Protein 2GPI (pdb70)

Sequence (89 aa):
GNQSIIFTEQQLLTWDVQLSAIHFTAQQQGVIDCYIGQKVLEHLAAEKINNSEQALSLFEQFRFDIEEQAEKLIEQEAFDVQGHIQQVERVD

Nearest PDB structures (foldseek):
  2gpi-assembly1_A  TM=1.006E+00  e=1.367E-16  Shewanella loihica PV-4
  3oky-assembly1_A-2  TM=5.995E-01  e=9.449E+00  Mus musculus

Solvent-accessible surface area: 5832 Å² total

Foldseek 3Di:
DCQQWAWPAPWDQDPVQQWIWTWIDGPHTAIETEHQVQLCVVQVHHDDDVVVVRVSCVVCVVQQVVQQVVCVVVVVADPVRHHYRRHTD

InterPro domains:
  IPR009962 Protein of unknown function DUF1488 [PF07369] (5-84)
  IPR036692 Shew3726-like superfamily [G3DSA:3.30.160.140] (1-90)
  IPR036692 Shew3726-like superfamily [SSF160272] (1-86)

B-factor: mean 19.27, std 10.51, range [5.11, 61.2]

Radius of gyration: 12.44 Å; Cα contacts (8 Å, |Δi|>4): 144; chains: 1; bounding box: 34×30×28 Å

CATH classification: 3.30.160.140

Structure (mmCIF, N/CA/C/O backbone):
data_2GPI
#
_entry.id   2GPI
#
_cell.length_a   48.030
_cell.length_b   83.250
_cell.length_c   58.280
_cell.angle_alpha   90.000
_cell.angle_beta   90.000
_cell.angle_gamma   90.000
#
_symmetry.space_group_name_H-M   'C 2 2 21'
#
loop_
_entity.id
_entity.type
_entity.pdbx_description
1 polymer 'conserved hypothetical protein'
2 non-polymer 1,2-ETHANEDIOL
3 water water
#
loop_
_atom_site.group_PDB
_atom_site.id
_atom_site.type_symbol
_atom_site.label_atom_id
_atom_site.label_alt_id
_atom_site.label_comp_id
_atom_site.label_asym_id
_atom_site.label_entity_id
_atom_site.label_seq_id
_atom_site.pdbx_PDB_ins_code
_atom_site.Cartn_x
_atom_site.Cartn_y
_atom_site.Cartn_z
_atom_site.occupancy
_atom_site.B_iso_or_equiv
_atom_site.auth_seq_id
_atom_site.auth_comp_id
_atom_site.auth_asym_id
_atom_site.auth_atom_id
_atom_site.pdbx_PDB_model_num
ATOM 1 N N . GLY A 1 1 ? 15.231 29.362 11.738 1.00 43.01 0 GLY A N 1
ATOM 2 C CA . GLY A 1 1 ? 16.021 28.678 10.690 1.00 42.62 0 GLY A CA 1
ATOM 3 C C . GLY A 1 1 ? 15.393 27.342 10.328 1.00 41.02 0 GLY A C 1
ATOM 4 O O . GLY A 1 1 ? 14.738 27.206 9.294 1.00 43.68 0 GLY A O 1
ATOM 13 N N . ASN A 1 3 ? 13.538 23.346 10.773 1.00 20.07 2 ASN A N 1
ATOM 14 C CA . ASN A 1 3 ? 12.272 22.731 11.158 1.00 18.09 2 ASN A CA 1
ATOM 15 C C . ASN A 1 3 ? 12.466 21.863 12.414 1.00 16.79 2 ASN A C 1
ATOM 16 O O . ASN A 1 3 ? 13.017 20.768 12.316 1.00 17.38 2 ASN A O 1
ATOM 21 N N . GLN A 1 4 ? 12.028 22.354 13.580 1.00 16.10 3 GLN A N 1
ATOM 22 C CA . GLN A 1 4 ? 12.148 21.581 14.841 1.00 17.15 3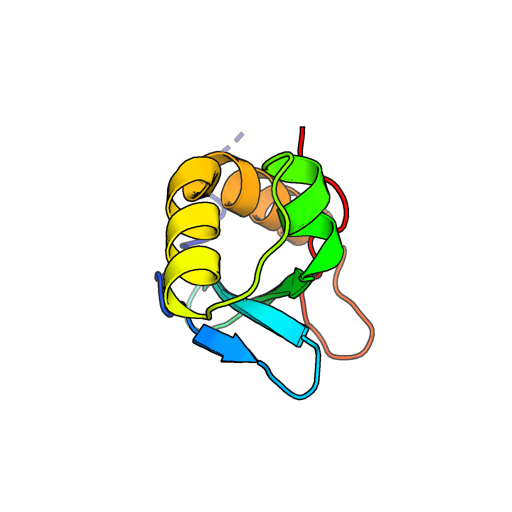 GLN A CA 1
ATOM 23 C C . GLN A 1 4 ? 10.988 20.576 14.996 1.00 17.41 3 GLN A C 1
ATOM 24 O O . GLN A 1 4 ? 10.952 19.796 15.963 1.00 16.15 3 GLN A O 1
ATOM 30 N N . SER A 1 5 ? 10.027 20.614 14.064 1.00 16.83 4 SER A N 1
ATOM 31 C CA . SER A 1 5 ? 8.994 19.596 14.010 1.00 14.54 4 SER A CA 1
ATOM 32 C C . SER A 1 5 ? 8.125 19.569 15.291 1.00 13.51 4 SER A C 1
ATOM 33 O O . SER A 1 5 ? 7.641 18.499 15.673 1.00 14.28 4 SER A O 1
ATOM 36 N N . ILE A 1 6 ? 7.917 20.733 15.925 1.00 13.08 5 ILE A N 1
ATOM 37 C CA . ILE A 1 6 ? 6.998 20.867 17.071 1.00 11.66 5 ILE A CA 1
ATOM 38 C C . ILE A 1 6 ? 5.603 21.013 16.529 1.00 13.16 5 ILE A C 1
ATOM 39 O O . ILE A 1 6 ? 5.280 21.988 15.888 1.00 12.91 5 ILE A O 1
ATOM 44 N N . ILE A 1 7 ? 4.760 20.008 16.762 1.00 10.22 6 ILE A N 1
ATOM 45 C CA . ILE A 1 7 ? 3.404 19.965 16.236 1.00 11.44 6 ILE A CA 1
ATOM 46 C C . ILE A 1 7 ? 2.393 20.205 17.357 1.00 11.02 6 ILE A C 1
ATOM 47 O O . ILE A 1 7 ? 2.498 19.619 18.433 1.00 14.05 6 ILE A O 1
ATOM 52 N N . PHE A 1 8 ? 1.411 21.050 17.098 1.00 11.03 7 PHE A N 1
ATOM 53 C CA . PHE A 1 8 ? 0.316 21.254 18.018 1.00 10.85 7 PHE A CA 1
ATOM 54 C C . PHE A 1 8 ? -0.847 20.365 17.619 1.00 11.72 7 PHE A C 1
ATOM 55 O O . PHE A 1 8 ? -1.414 20.487 16.517 1.00 12.74 7 PHE A O 1
ATOM 63 N N . THR A 1 9 ? -1.146 19.415 18.489 1.00 11.70 8 THR A N 1
ATOM 64 C CA . THR A 1 9 ? -2.053 18.344 18.137 1.00 11.91 8 THR A CA 1
ATOM 65 C C . THR A 1 9 ? -3.519 18.561 18.523 1.00 13.12 8 THR A C 1
ATOM 66 O O . THR A 1 9 ? -4.369 17.673 18.282 1.00 12.82 8 THR A O 1
ATOM 70 N N . GLU A 1 10 ? -3.828 19.736 19.088 1.00 11.86 9 GLU A N 1
ATOM 71 C CA . GLU A 1 10 ? -5.211 20.195 19.232 1.00 12.73 9 GLU A CA 1
ATOM 72 C C . GLU A 1 10 ? -6.099 19.313 20.115 1.00 14.28 9 GLU A C 1
ATOM 73 O O . GLU A 1 10 ? -7.300 19.181 19.866 1.00 14.26 9 GLU A O 1
ATOM 79 N N . GLN A 1 11 ? -5.484 18.713 21.136 1.00 15.26 10 GLN A N 1
ATOM 80 C CA A GLN A 1 11 ? -6.232 18.101 22.222 0.50 14.59 10 GLN A CA 1
ATOM 81 C CA B GLN A 1 11 ? -6.233 18.106 22.222 0.50 15.41 10 GLN A CA 1
ATOM 82 C C . GLN A 1 11 ? -6.429 19.234 23.226 1.00 15.64 10 GLN A C 1
ATOM 83 O O . GLN A 1 11 ? -5.510 19.625 23.931 1.00 17.84 10 GLN A O 1
ATOM 94 N N A LEU A 1 12 ? -7.608 19.852 23.160 0.50 12.69 11 LEU A N 1
ATOM 95 N N B LEU A 1 12 ? -7.659 19.731 23.285 0.50 15.62 11 LEU A N 1
ATOM 96 C CA A LEU A 1 12 ? -7.922 21.075 23.916 0.50 9.81 11 LEU A CA 1
ATOM 97 C CA B LEU A 1 12 ? -7.964 21.036 23.870 0.50 16.09 11 LEU A CA 1
ATOM 98 C C A LEU A 1 12 ? -8.933 20.710 24.970 0.50 13.56 11 LEU A C 1
ATOM 99 C C B LEU A 1 12 ? -9.005 20.863 24.967 0.50 16.76 11 LEU A C 1
ATOM 100 O O A LEU A 1 12 ? -10.011 20.200 24.645 0.50 11.36 11 LEU A O 1
ATOM 101 O O B LEU A 1 12 ? -10.200 20.674 24.665 0.50 15.96 11 LEU A O 1
ATOM 110 N N . THR A 1 13 ? -8.553 20.923 26.227 1.00 12.60 12 THR A N 1
ATOM 111 C CA . THR A 1 13 ? -9.416 20.607 27.403 1.00 13.47 12 THR A CA 1
ATOM 112 C C . THR A 1 13 ? -9.270 21.707 28.473 1.00 12.59 12 THR A C 1
ATOM 113 O O . THR A 1 13 ? -8.327 22.479 28.482 1.00 15.82 12 THR A O 1
ATOM 117 N N . TRP A 1 14 ? -10.237 21.755 29.385 1.00 14.89 13 TRP A N 1
ATOM 118 C CA . TRP A 1 14 ? -10.125 22.511 30.625 1.00 13.90 13 TRP A CA 1
ATOM 119 C C . TRP A 1 14 ? -9.580 21.647 31.767 1.00 13.88 13 TRP A C 1
ATOM 120 O O . TRP A 1 14 ? -10.060 20.507 32.029 1.00 16.09 13 TRP A O 1
ATOM 131 N N . ASP A 1 15 ? -8.610 22.190 32.467 1.00 14.03 14 ASP A N 1
ATOM 132 C CA . ASP A 1 15 ? -8.020 21.554 33.619 1.00 16.29 14 ASP A CA 1
ATOM 133 C C . ASP A 1 15 ? -8.516 22.288 34.867 1.00 16.55 14 ASP A C 1
ATOM 134 O O . ASP A 1 15 ? -8.114 23.434 35.148 1.00 15.31 14 ASP A O 1
ATOM 139 N N . VAL A 1 16 ? -9.457 21.677 35.597 1.00 14.41 15 VAL A N 1
ATOM 140 C CA . VAL A 1 16 ? -9.997 22.346 36.800 1.00 15.98 15 VAL A CA 1
ATOM 141 C C . VAL A 1 16 ? -8.969 22.522 37.959 1.00 17.38 15 VAL A C 1
ATOM 142 O O . VAL A 1 16 ? -9.104 23.430 38.748 1.00 20.85 15 VAL A O 1
ATOM 146 N N . GLN A 1 17 ? -7.950 21.676 37.990 1.00 19.66 16 GLN A N 1
ATOM 147 C CA . GLN A 1 17 ? -6.944 21.688 39.061 1.00 21.69 16 GLN A CA 1
ATOM 148 C C . GLN A 1 17 ? -6.133 22.965 38.932 1.00 22.67 16 GLN A C 1
ATOM 149 O O . GLN A 1 17 ? -5.816 23.611 39.917 1.00 25.22 16 GLN A O 1
ATOM 155 N N . LEU A 1 18 ? -5.861 23.355 37.695 1.00 18.01 17 LEU A N 1
ATOM 156 C CA . LEU A 1 18 ? -5.069 24.545 37.420 1.00 18.98 17 LEU A CA 1
ATOM 157 C C . LEU A 1 18 ? -5.884 25.767 36.974 1.00 20.78 17 LEU A C 1
ATOM 158 O O . LEU A 1 18 ? -5.314 26.844 36.845 1.00 21.00 17 LEU A O 1
ATOM 163 N N . SER A 1 19 ? -7.174 25.586 36.697 1.00 16.02 18 SER A N 1
ATOM 164 C CA . SER A 1 19 ? -8.010 26.628 36.056 1.00 14.19 18 SER A CA 1
ATOM 165 C C . SER A 1 19 ? -7.320 27.154 34.813 1.00 12.63 18 SER A C 1
ATOM 166 O O . SER A 1 19 ? -6.952 28.338 34.750 1.00 14.58 18 SER A O 1
ATOM 169 N N . ALA A 1 20 ? -7.108 26.247 33.856 1.00 12.42 19 ALA A N 1
ATOM 170 C CA . ALA A 1 20 ? -6.334 26.539 32.655 1.00 12.08 19 ALA A CA 1
ATOM 171 C C . ALA A 1 20 ? -6.890 25.770 31.478 1.00 11.77 19 ALA A C 1
ATOM 172 O O . ALA A 1 20 ? -7.436 24.683 31.662 1.00 13.14 19 ALA A O 1
ATOM 174 N N . ILE A 1 21 ? -6.728 26.300 30.266 1.00 12.86 20 ILE A N 1
ATOM 175 C CA . ILE A 1 21 ? -6.842 25.498 29.072 1.00 12.47 20 ILE A CA 1
ATOM 176 C C . ILE A 1 21 ? -5.556 24.675 28.927 1.00 14.48 20 ILE A C 1
ATOM 177 O O . ILE A 1 21 ? -4.432 25.208 28.977 1.00 14.82 20 ILE A O 1
ATOM 182 N N . HIS A 1 22 ? -5.757 23.393 28.764 1.00 13.20 21 HIS A N 1
ATOM 183 C CA . HIS A 1 22 ? -4.679 22.431 28.527 1.00 12.75 21 HIS A CA 1
ATOM 184 C C . HIS A 1 22 ? -4.684 22.143 27.003 1.00 13.0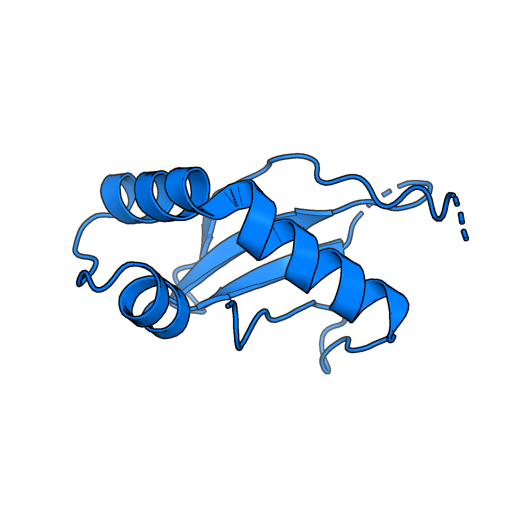6 21 HIS A C 1
ATOM 185 O O . HIS A 1 22 ? -5.703 21.701 26.420 1.00 12.31 21 HIS A O 1
ATOM 192 N N . PHE A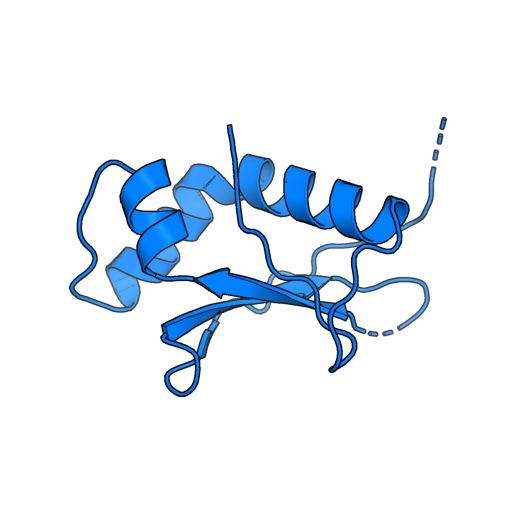 1 23 ? -3.529 22.354 26.373 1.00 12.18 22 PHE A N 1
ATOM 193 C CA . PHE A 1 23 ? -3.368 22.072 24.955 1.00 11.47 22 PHE A CA 1
ATOM 194 C C . PHE A 1 23 ? -2.070 21.276 24.772 1.00 12.61 22 PHE A C 1
ATOM 195 O O . PHE A 1 23 ? -1.219 21.270 25.621 1.00 14.56 22 PHE A O 1
ATOM 203 N N . THR A 1 24 ? -1.959 20.588 23.665 1.00 12.79 23 THR A N 1
ATOM 204 C CA . THR A 1 24 ? -0.901 19.618 23.485 1.00 11.40 23 THR A CA 1
ATOM 205 C C . THR A 1 24 ? 0.024 19.953 22.306 1.00 12.41 23 THR A C 1
ATOM 206 O O . THR A 1 24 ? -0.407 20.426 21.258 1.00 11.85 23 THR A O 1
ATOM 210 N N . ALA A 1 25 ? 1.312 19.758 22.530 1.00 11.52 24 ALA A N 1
ATOM 211 C CA . ALA A 1 25 ? 2.312 19.802 21.476 1.00 10.25 24 ALA A CA 1
ATOM 212 C C . ALA A 1 25 ? 2.976 18.448 21.473 1.00 12.83 24 ALA A C 1
ATOM 213 O O . ALA A 1 25 ? 2.851 17.672 22.408 1.00 12.62 24 ALA A O 1
ATOM 215 N N . GLN A 1 26 ? 3.672 18.133 20.397 1.00 10.34 25 GLN A N 1
ATOM 216 C CA . GLN A 1 26 ? 4.361 16.876 20.310 1.00 13.38 25 GLN A CA 1
ATOM 217 C C . GLN A 1 26 ? 5.607 17.089 19.490 1.00 14.11 25 GLN A C 1
ATOM 218 O O . GLN A 1 26 ? 5.586 17.794 18.477 1.00 12.96 25 GLN A O 1
ATOM 224 N N . GLN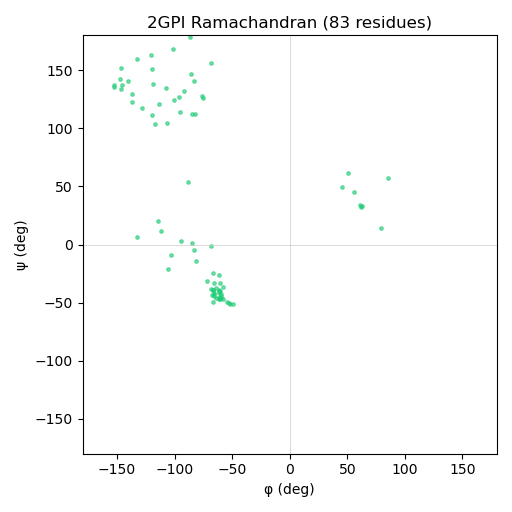 A 1 27 ? 6.691 16.430 19.880 1.00 9.90 26 GLN A N 1
ATOM 225 C CA . GLN A 1 27 ? 7.879 16.499 19.060 1.00 12.32 26 GLN A CA 1
ATOM 226 C C . GLN A 1 27 ? 8.474 15.087 18.978 1.00 15.93 26 GLN A C 1
ATOM 227 O O . GLN A 1 27 ? 8.722 14.443 20.004 1.00 13.10 26 GLN A O 1
ATOM 233 N N . GLN A 1 28 ? 8.630 14.584 17.755 1.00 17.28 27 GLN A N 1
ATOM 234 C CA . GLN A 1 28 ? 9.230 13.269 17.532 1.00 24.24 27 GLN A CA 1
ATOM 235 C C . GLN A 1 28 ? 8.636 12.255 18.509 1.00 24.09 27 GLN A C 1
ATOM 236 O O . GLN A 1 28 ? 9.376 11.559 19.228 1.00 24.05 27 GLN A O 1
ATOM 242 N N . GLY A 1 29 ? 7.304 12.230 18.577 1.00 19.89 28 GLY A N 1
ATOM 243 C CA . GLY A 1 29 ? 6.600 11.244 19.380 1.00 22.59 28 GLY A CA 1
ATOM 244 C C . GLY A 1 29 ? 6.378 11.534 20.860 1.00 23.45 28 GLY A C 1
ATOM 245 O O . GLY A 1 29 ? 5.665 10.798 21.537 1.00 27.62 28 GLY A O 1
ATOM 259 N N . VAL A 1 31 ? 4.920 13.880 23.773 1.00 11.36 30 VAL A N 1
ATOM 260 C CA . VAL A 1 31 ? 3.915 14.876 24.087 1.00 9.14 30 VAL A CA 1
ATOM 261 C C . VAL A 1 31 ? 4.485 15.883 25.105 1.00 11.55 30 VAL A C 1
ATOM 262 O O . VAL A 1 31 ? 5.198 15.533 26.074 1.00 10.36 30 VAL A O 1
ATOM 266 N N . ILE A 1 32 ? 4.180 17.138 24.823 1.00 10.03 31 ILE A N 1
ATOM 267 C CA . ILE A 1 32 ? 4.475 18.254 25.693 1.00 9.55 31 ILE A CA 1
ATOM 268 C C . ILE A 1 32 ? 3.151 18.925 26.078 1.00 11.81 31 ILE A C 1
ATOM 269 O O . ILE A 1 32 ? 2.449 19.471 25.214 1.00 10.97 31 ILE A O 1
ATOM 274 N N . ASP A 1 33 ? 2.798 18.799 27.350 1.00 8.88 32 ASP A N 1
ATOM 275 C CA . ASP A 1 33 ? 1.604 19.423 27.861 1.00 9.87 32 ASP A CA 1
ATOM 276 C C . ASP A 1 33 ? 1.804 20.928 28.052 1.00 9.60 32 ASP A C 1
ATOM 277 O O . ASP A 1 33 ? 2.709 21.417 28.764 1.00 12.08 32 ASP A O 1
ATOM 282 N N . CYS A 1 34 ? 0.910 21.698 27.443 1.00 10.61 33 CYS A N 1
ATOM 283 C CA . CYS A 1 34 ? 0.984 23.156 27.518 1.00 11.15 33 CYS A CA 1
ATOM 284 C C . CYS A 1 34 ? -0.292 23.691 28.166 1.00 12.16 33 CYS A C 1
ATOM 285 O O . CYS A 1 34 ? -1.364 23.081 28.055 1.00 11.90 33 CYS A O 1
ATOM 288 N N . TYR A 1 35 ? -0.161 24.817 28.821 1.00 11.26 34 TYR A N 1
ATOM 289 C CA . TYR A 1 35 ? -1.255 25.387 29.609 1.00 11.11 34 TYR A CA 1
ATOM 290 C C . TYR A 1 35 ? -1.290 26.895 29.448 1.00 12.43 34 TYR A C 1
ATOM 291 O O . TYR A 1 35 ? -0.276 27.541 29.401 1.00 12.78 34 TYR A O 1
ATOM 300 N N . ILE A 1 36 ? -2.497 27.440 29.357 1.00 12.99 35 ILE A N 1
ATOM 301 C CA . ILE A 1 36 ? -2.712 28.886 29.463 1.00 11.52 35 ILE A CA 1
ATOM 302 C C . ILE A 1 36 ? -3.804 29.110 30.528 1.00 12.87 35 ILE A C 1
ATOM 303 O O . ILE A 1 36 ? -4.945 28.620 30.396 1.00 12.93 35 ILE A O 1
ATOM 308 N N . GLY A 1 37 ? -3.415 29.798 31.590 1.00 13.63 36 GLY A N 1
ATOM 309 C CA . GLY A 1 37 ? -4.320 29.990 32.695 1.00 12.83 36 GLY A CA 1
ATOM 310 C C . GLY A 1 37 ? -5.501 30.895 32.379 1.00 14.15 36 GLY A C 1
ATOM 311 O O . GLY A 1 37 ? -5.477 31.713 31.449 1.00 14.23 36 GLY A O 1
ATOM 312 N N . GLN A 1 38 ? -6.566 30.715 33.150 1.00 13.39 37 GLN A N 1
ATOM 313 C CA . GLN A 1 38 ? -7.803 31.486 32.968 1.00 13.88 37 GLN A CA 1
ATOM 314 C C . GLN A 1 38 ? -7.513 32.976 32.881 1.00 12.04 37 GLN A C 1
ATOM 315 O O . GLN A 1 38 ? -7.992 33.662 31.928 1.00 13.66 37 GLN A O 1
ATOM 321 N N . LYS A 1 39 ? -6.766 33.506 33.844 1.00 14.18 38 LYS A N 1
ATOM 322 C CA . LYS A 1 39 ? -6.527 34.945 33.879 1.00 16.38 38 LYS A CA 1
ATOM 323 C C . LYS A 1 39 ? -5.737 35.414 32.656 1.00 13.60 38 LYS A C 1
ATOM 324 O O . LYS A 1 39 ? -6.017 36.461 32.094 1.00 14.39 38 LYS A O 1
ATOM 329 N N . VAL A 1 40 ? -4.774 34.618 32.195 1.00 13.20 39 VAL A N 1
ATOM 330 C CA . VAL A 1 40 ? -3.988 34.987 31.023 1.00 13.81 39 VAL A CA 1
ATOM 331 C C . VAL A 1 40 ? -4.902 35.124 29.804 1.00 12.45 39 VAL A C 1
ATOM 332 O O . VAL A 1 40 ? -4.833 36.092 29.008 1.00 13.54 39 VAL A O 1
ATOM 336 N N . LEU A 1 41 ? -5.771 34.151 29.635 1.00 13.54 40 LEU A N 1
ATOM 337 C CA . LEU A 1 41 ? -6.708 34.153 28.542 1.00 13.38 40 LEU A CA 1
ATOM 338 C C . LEU A 1 41 ? -7.733 35.271 28.631 1.00 12.33 40 LEU A C 1
ATOM 339 O O . LEU A 1 41 ? -8.061 35.866 27.628 1.00 15.10 40 LEU A O 1
ATOM 344 N N . GLU A 1 42 ? -8.212 35.570 29.833 1.00 12.11 41 GLU A N 1
ATOM 345 C CA . GLU A 1 42 ? -9.131 36.707 30.057 1.00 13.08 41 GLU A CA 1
ATOM 346 C C . GLU A 1 42 ? -8.501 38.042 29.685 1.00 11.12 41 GLU A C 1
ATOM 347 O O . GLU A 1 42 ? -9.158 38.879 29.027 1.00 12.68 41 GLU A O 1
ATOM 353 N N . HIS A 1 43 ? -7.267 38.260 30.137 1.00 11.80 42 HIS A N 1
ATOM 354 C CA . HIS A 1 43 ? -6.523 39.484 29.767 1.00 12.41 42 HIS A CA 1
ATOM 355 C C . HIS A 1 43 ? -6.311 39.564 28.251 1.00 10.66 42 HIS A C 1
ATOM 356 O O . HIS A 1 43 ? -6.561 40.584 27.647 1.00 12.55 42 HIS A O 1
ATOM 363 N N . LEU A 1 44 ? -5.891 38.457 27.651 1.00 11.94 43 LEU A N 1
ATOM 364 C CA . LEU A 1 44 ? -5.647 38.429 26.200 1.00 12.72 43 LEU A CA 1
ATOM 365 C C . LEU A 1 44 ? -6.882 38.771 25.391 1.00 11.99 43 LEU A C 1
ATOM 366 O O . LEU A 1 44 ? -6.853 39.606 24.475 1.00 14.60 43 LEU A O 1
ATOM 371 N N . ALA 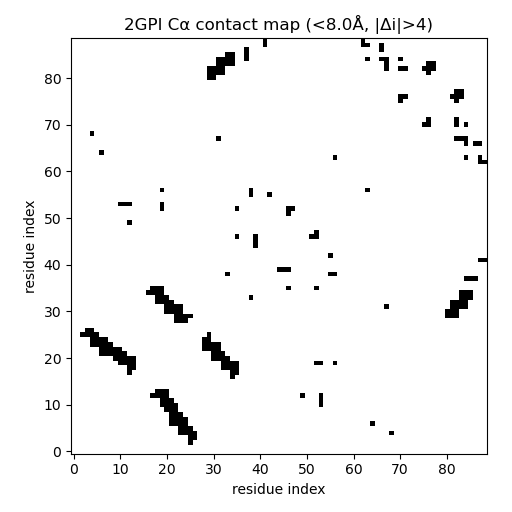A 1 45 ? -8.007 38.166 25.769 1.00 10.91 44 ALA A N 1
ATOM 372 C CA . ALA A 1 45 ? -9.287 38.375 25.090 1.00 11.20 44 ALA A CA 1
ATOM 373 C C . ALA A 1 45 ? -10.033 39.629 25.500 1.00 11.81 44 ALA A C 1
ATOM 374 O O . ALA A 1 45 ? -11.004 40.009 24.842 1.00 13.04 44 ALA A O 1
ATOM 376 N N . ALA A 1 46 ? -9.626 40.268 26.627 1.00 10.00 45 ALA A N 1
ATOM 377 C CA . ALA A 1 46 ? -10.390 41.385 27.225 1.00 11.05 45 ALA A CA 1
ATOM 378 C C . ALA A 1 46 ? -11.830 40.961 27.520 1.00 10.58 45 ALA A C 1
ATOM 379 O O . ALA A 1 46 ? -12.803 41.715 27.271 1.00 11.83 45 ALA A O 1
ATOM 381 N N . GLU A 1 47 ? -11.936 39.762 28.106 1.00 12.52 46 GLU A N 1
ATOM 382 C CA . GLU A 1 47 ? -13.236 39.151 28.406 1.00 15.78 46 GLU A CA 1
ATOM 383 C C . GLU A 1 47 ? -13.106 38.219 29.593 1.00 14.74 46 GLU A C 1
ATOM 384 O O . GLU A 1 47 ? -12.201 37.365 29.630 1.00 14.68 46 GLU A O 1
ATOM 390 N N . LYS A 1 48 ? -14.047 38.305 30.505 1.00 13.63 47 LYS A N 1
ATOM 391 C CA . LYS A 1 48 ? -14.079 37.356 31.602 1.00 14.91 47 LYS A CA 1
ATOM 392 C C . LYS A 1 48 ? -14.787 36.042 31.175 1.00 14.95 47 LYS A C 1
ATOM 393 O O . LYS A 1 48 ? -15.736 36.078 30.388 1.00 17.66 47 LYS A O 1
ATOM 399 N N . ILE A 1 49 ? -14.241 34.928 31.645 1.00 14.03 48 ILE A N 1
ATOM 400 C CA . ILE A 1 49 ? -14.674 33.589 31.282 1.00 14.67 48 ILE A CA 1
ATOM 401 C C . ILE A 1 49 ? -15.620 33.063 32.317 1.00 14.18 48 ILE A C 1
ATOM 402 O O . ILE A 1 49 ? -15.299 33.058 33.519 1.00 16.76 48 ILE A O 1
ATOM 407 N N . ASN A 1 50 ? -16.791 32.609 31.887 1.00 12.65 49 ASN A N 1
ATOM 408 C CA . ASN A 1 50 ? -17.775 32.040 32.828 1.00 11.22 49 ASN A CA 1
ATOM 409 C C . ASN A 1 50 ? -18.365 30.708 32.368 1.00 10.07 49 ASN A C 1
ATOM 410 O O . ASN A 1 50 ? -19.281 30.205 33.002 1.00 12.12 49 ASN A O 1
ATOM 415 N N . ASN A 1 51 ? -17.844 30.163 31.273 1.00 10.32 50 ASN A N 1
ATOM 416 C CA . ASN A 1 51 ? -18.334 28.897 30.760 1.00 10.17 50 ASN A CA 1
ATOM 417 C C . ASN A 1 51 ? -17.177 28.245 30.004 1.00 11.85 50 ASN A C 1
ATOM 418 O O . ASN A 1 51 ? -16.398 28.896 29.311 1.00 12.51 50 ASN A O 1
ATOM 423 N N . SER A 1 52 ? -17.004 26.941 30.194 1.00 11.03 51 SER A N 1
ATOM 424 C CA . SER A 1 52 ? -15.929 26.237 29.516 1.00 11.17 51 SER A CA 1
ATOM 425 C C . SER A 1 52 ? -16.045 26.270 27.989 1.00 10.89 51 SER A C 1
ATOM 426 O O . SER A 1 52 ? -15.006 26.199 27.298 1.00 11.91 51 SER A O 1
ATOM 429 N N . GLU A 1 53 ? -17.267 26.406 27.461 1.00 11.07 52 GLU A N 1
ATOM 430 C CA . GLU A 1 53 ? -17.436 26.526 26.001 1.00 12.44 52 GLU A CA 1
ATOM 431 C C . GLU A 1 53 ? -16.801 27.839 25.503 1.00 11.26 52 GLU A C 1
ATOM 432 O O . GLU A 1 53 ? -16.112 27.902 24.470 1.00 13.05 52 GLU A O 1
ATOM 438 N N . GLN A 1 54 ? -17.071 28.891 26.240 1.00 12.12 53 GLN A N 1
ATOM 439 C CA . GLN A 1 54 ? -16.491 30.211 26.012 1.00 14.22 53 GLN A CA 1
ATOM 440 C C . GLN A 1 54 ? -14.967 30.180 26.121 1.00 13.84 53 GLN A C 1
ATOM 441 O O . GLN A 1 54 ? -14.246 30.761 25.296 1.00 13.89 53 GLN A O 1
ATOM 447 N N . ALA A 1 55 ? -14.448 29.500 27.144 1.00 11.56 54 ALA A N 1
ATOM 448 C CA . ALA A 1 55 ? -13.002 29.326 27.334 1.00 13.15 54 ALA A CA 1
ATOM 449 C C . ALA A 1 55 ? -12.362 28.729 26.092 1.00 10.22 54 ALA A C 1
ATOM 450 O O . ALA A 1 55 ? -11.367 29.256 25.587 1.00 13.01 54 ALA A O 1
ATOM 452 N N . LEU A 1 56 ? -12.957 27.647 25.581 1.00 11.87 55 LEU A N 1
ATOM 453 C CA . LEU A 1 56 ? -12.415 26.966 24.404 1.00 12.85 55 LEU A CA 1
ATOM 454 C C . LEU A 1 56 ? -12.543 27.887 23.182 1.00 13.44 55 LEU A C 1
ATOM 455 O O . LEU A 1 56 ? -11.638 27.985 22.360 1.00 12.86 55 LEU A O 1
ATOM 460 N N . SER A 1 57 ? -13.646 28.609 23.077 1.00 13.32 56 SER A N 1
ATOM 461 C CA . SER A 1 57 ? -13.846 29.547 21.969 1.00 13.21 56 SER A CA 1
ATOM 462 C C . SER A 1 57 ? -12.787 30.656 21.963 1.00 12.02 56 SER A C 1
ATOM 463 O O . SER A 1 57 ? -12.267 31.038 20.906 1.00 15.92 56 SER A O 1
ATOM 466 N N . LEU A 1 58 ? -12.431 31.144 23.136 1.00 12.07 57 LEU A N 1
ATOM 467 C CA . LEU A 1 58 ? -11.387 32.169 23.252 1.00 14.11 57 LEU A CA 1
ATOM 468 C C . LEU A 1 58 ? -10.007 31.613 22.873 1.00 15.29 57 LEU A C 1
ATOM 469 O O . LEU A 1 58 ? -9.239 32.284 22.152 1.00 13.16 57 LEU A O 1
ATOM 474 N N . PHE A 1 59 ? -9.680 30.410 23.336 1.00 13.83 58 PHE A N 1
ATOM 475 C CA . PHE A 1 59 ? -8.465 29.745 22.873 1.00 13.36 58 PHE A CA 1
ATOM 476 C C . PHE A 1 59 ? -8.423 29.689 21.331 1.00 13.28 58 PHE A C 1
ATOM 477 O O . PHE A 1 59 ? -7.407 30.057 20.678 1.00 12.99 58 PHE A O 1
ATOM 485 N N . GLU A 1 60 ? -9.532 29.218 20.752 1.00 12.40 59 GLU A N 1
ATOM 486 C CA . GLU A 1 60 ? -9.592 29.107 19.276 1.00 14.09 59 GLU A CA 1
ATOM 487 C C . GLU A 1 60 ? -9.411 30.457 18.595 1.00 15.59 59 GLU A C 1
ATOM 488 O O . GLU A 1 60 ? -8.689 30.556 17.563 1.00 14.72 59 GLU A O 1
ATOM 494 N N . GLN A 1 61 ? -10.012 31.500 19.156 1.00 15.30 60 GLN A N 1
ATOM 495 C CA . GLN A 1 61 ? -9.878 32.866 18.608 1.00 15.88 60 GLN A CA 1
ATOM 496 C C . GLN A 1 61 ? -8.417 33.314 18.536 1.00 14.67 60 GLN A C 1
ATOM 497 O O . GLN A 1 61 ? -8.024 33.998 17.602 1.00 18.49 60 GLN A O 1
ATOM 503 N N . PHE A 1 62 ? -7.616 32.917 19.520 1.00 12.10 61 PHE A N 1
ATOM 504 C CA . PHE A 1 62 ? -6.249 33.328 19.627 1.00 11.34 61 PHE A CA 1
ATOM 505 C C . PHE A 1 62 ? -5.281 32.124 19.455 1.00 11.56 61 PHE A C 1
ATOM 506 O O . PHE A 1 62 ? -4.098 32.204 19.860 1.00 12.06 61 PHE A O 1
ATOM 514 N N . ARG A 1 63 ? -5.760 31.046 18.851 1.00 12.88 62 ARG A N 1
ATOM 515 C CA . ARG A 1 63 ? -4.998 29.793 18.815 1.00 11.92 62 ARG A CA 1
ATOM 516 C C . ARG A 1 63 ? -3.573 30.001 18.303 1.00 10.79 62 ARG A C 1
ATOM 517 O O . ARG A 1 63 ? -2.595 29.510 18.890 1.00 11.18 62 ARG A O 1
ATOM 525 N N . PHE A 1 64 ? -3.445 30.662 17.161 1.00 11.07 63 PHE A N 1
ATOM 526 C CA . PHE A 1 64 ? -2.121 30.761 16.532 1.00 11.82 63 PHE A CA 1
ATOM 527 C C . PHE A 1 64 ? -1.168 31.695 17.295 1.00 14.40 63 PHE A C 1
ATOM 528 O O . PHE A 1 64 ? 0.023 31.436 17.357 1.00 13.93 63 PHE A O 1
ATOM 536 N N . ASP A 1 65 ? -1.700 32.722 17.936 1.00 11.83 64 ASP A N 1
ATOM 537 C CA . ASP A 1 65 ? -0.866 33.528 18.825 1.00 11.97 64 ASP A CA 1
ATOM 538 C C . ASP A 1 65 ? -0.398 32.735 20.034 1.00 11.99 64 ASP A C 1
ATOM 539 O O . ASP A 1 65 ? 0.737 32.864 20.501 1.00 11.84 64 ASP A O 1
ATOM 544 N N . ILE A 1 66 ? -1.310 31.965 20.608 1.00 10.30 65 ILE A N 1
ATOM 545 C CA . ILE A 1 66 ? -0.996 31.181 21.824 1.00 10.58 65 ILE A CA 1
ATOM 546 C C . ILE A 1 66 ? 0.019 30.099 21.513 1.00 10.40 65 ILE A C 1
ATOM 547 O O . ILE A 1 66 ? 0.999 29.919 22.212 1.00 13.15 65 ILE A O 1
ATOM 55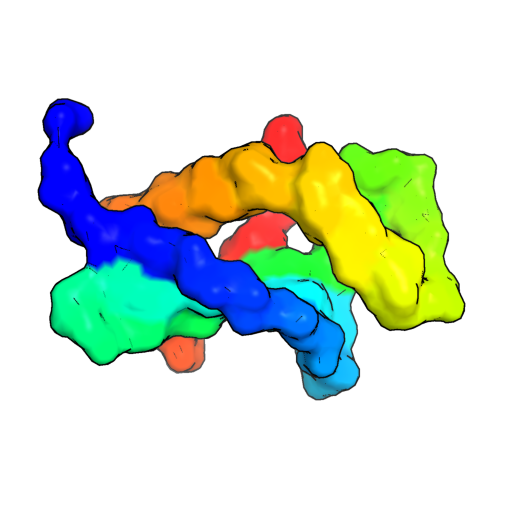2 N N . GLU A 1 67 ? -0.259 29.339 20.448 1.00 11.04 66 GLU A N 1
ATOM 553 C CA . GLU A 1 67 ? 0.639 28.254 20.047 1.00 10.90 66 GLU A CA 1
ATOM 554 C C . GLU A 1 67 ? 2.005 28.810 19.578 1.00 10.17 66 GLU A C 1
ATOM 555 O O . GLU A 1 67 ? 3.039 28.158 19.860 1.00 10.58 66 GLU A O 1
ATOM 561 N N . GLU A 1 68 ? 2.027 30.000 18.953 1.00 10.83 67 GLU A N 1
ATOM 562 C CA . GLU A 1 68 ? 3.298 30.617 18.586 1.00 10.29 67 GLU A CA 1
ATOM 563 C C . GLU A 1 68 ? 4.152 30.811 19.823 1.00 11.62 67 GLU A C 1
ATOM 564 O O . GLU A 1 68 ? 5.350 30.525 19.827 1.00 11.92 67 GLU A O 1
ATOM 570 N N . GLN A 1 69 ? 3.521 31.337 20.860 1.00 10.31 68 GLN A N 1
ATOM 571 C CA . GLN A 1 69 ? 4.232 31.606 22.125 1.00 12.09 68 GLN A CA 1
ATOM 572 C C . GLN A 1 69 ? 4.685 30.277 22.786 1.00 10.42 68 GLN A C 1
ATOM 573 O O . GLN A 1 69 ? 5.814 30.192 23.260 1.00 11.23 68 GLN A O 1
ATOM 579 N N . ALA A 1 70 ? 3.827 29.245 22.774 1.00 10.90 69 ALA A N 1
ATOM 580 C CA . ALA A 1 70 ? 4.217 27.955 23.336 1.00 11.11 69 ALA A CA 1
ATOM 581 C C . ALA A 1 70 ? 5.404 27.393 22.582 1.00 10.84 69 ALA A C 1
ATOM 582 O O . ALA A 1 70 ? 6.316 26.797 23.193 1.00 12.01 69 ALA A O 1
ATOM 584 N N . GLU A 1 71 ? 5.402 27.546 21.252 1.00 10.64 70 GLU A N 1
ATOM 585 C CA . GLU A 1 71 ? 6.503 27.054 20.428 1.00 10.69 70 GLU A CA 1
ATOM 586 C C . GLU A 1 71 ? 7.828 27.727 20.783 1.00 10.59 70 GLU A C 1
ATOM 587 O O . GLU A 1 71 ? 8.865 27.052 20.921 1.00 12.04 70 GLU A O 1
ATOM 593 N N . LYS A 1 72 ? 7.776 29.021 21.011 1.00 11.79 71 LYS A N 1
ATOM 594 C CA . LYS A 1 72 ? 8.939 29.779 21.391 1.00 12.48 71 LYS A CA 1
ATOM 595 C C . LYS A 1 72 ? 9.441 29.297 22.742 1.00 11.91 71 LYS A C 1
ATOM 596 O O . LYS A 1 72 ? 10.634 29.064 22.939 1.00 12.35 71 LYS A O 1
ATOM 601 N N . LEU A 1 73 ? 8.506 29.130 23.671 1.00 10.25 72 LEU A N 1
ATOM 602 C CA . LEU A 1 73 ? 8.896 28.672 25.018 1.00 9.81 72 LEU A CA 1
ATOM 603 C C . LEU A 1 73 ? 9.583 27.298 24.966 1.00 11.36 72 LEU A C 1
ATOM 604 O O . LEU A 1 73 ? 10.585 27.032 25.658 1.00 13.10 72 LEU A O 1
ATOM 609 N N . ILE A 1 74 ? 9.033 26.402 24.154 1.00 9.42 73 ILE A N 1
ATOM 610 C CA . ILE A 1 74 ? 9.658 25.074 23.965 1.00 10.74 73 ILE A CA 1
ATOM 611 C C . ILE A 1 74 ? 11.076 25.188 23.393 1.00 10.70 73 ILE A C 1
ATOM 612 O O . ILE A 1 74 ? 12.045 24.586 23.896 1.00 12.20 73 ILE A O 1
ATOM 617 N N . GLU A 1 75 ? 11.236 26.008 22.349 1.00 10.39 74 GLU A N 1
ATOM 618 C CA . GLU A 1 75 ? 12.557 26.222 21.776 1.00 11.79 74 GLU A CA 1
ATOM 619 C C . GLU A 1 75 ? 13.555 26.804 22.752 1.00 13.12 74 GLU A C 1
ATOM 620 O O . GLU A 1 75 ? 14.738 26.485 22.680 1.00 15.39 74 GLU A O 1
ATOM 626 N N . GLN A 1 76 ? 13.078 27.644 23.660 1.00 11.27 75 GLN A N 1
ATOM 627 C CA . GLN A 1 76 ? 13.879 28.305 24.678 1.00 12.31 75 GLN A CA 1
ATOM 628 C C . GLN A 1 76 ? 14.079 27.447 25.920 1.00 12.94 75 GLN A C 1
ATOM 629 O O . GLN A 1 76 ? 14.695 27.894 26.892 1.00 13.72 75 GLN A O 1
ATOM 635 N N . GLU A 1 77 ? 13.537 26.227 25.930 1.00 12.39 76 GLU A N 1
ATOM 636 C CA . GLU A 1 77 ? 13.638 25.317 27.097 1.00 12.18 76 GLU A CA 1
ATOM 637 C C . GLU A 1 77 ? 12.988 25.875 28.363 1.00 12.08 76 GLU A C 1
ATOM 638 O O . GLU A 1 77 ? 13.392 25.586 29.488 1.00 14.47 76 GLU A O 1
ATOM 644 N N . ALA A 1 78 ? 11.905 26.621 28.193 1.00 11.99 77 ALA A N 1
ATOM 645 C CA . ALA A 1 78 ? 11.206 27.259 29.301 1.00 12.60 77 ALA A CA 1
ATOM 646 C C . ALA A 1 78 ? 10.161 26.313 29.878 1.00 16.28 77 ALA A C 1
ATOM 647 O O . ALA A 1 78 ? 8.966 26.610 29.942 1.00 19.29 77 ALA A O 1
ATOM 649 N N . PHE A 1 79 ? 10.614 25.124 30.240 1.00 14.91 78 PHE A N 1
ATOM 650 C CA . PHE A 1 79 ? 9.767 24.105 30.868 1.00 14.72 78 PHE A CA 1
ATOM 651 C C . PHE A 1 79 ? 9.736 24.351 32.357 1.00 15.42 78 PHE A C 1
ATOM 652 O O . PHE A 1 79 ? 10.741 24.795 32.944 1.00 17.54 78 PHE A O 1
ATOM 660 N N . ASP A 1 80 ? 8.599 24.048 32.961 1.00 15.66 79 ASP A N 1
ATOM 661 C CA . ASP A 1 80 ? 8.399 24.217 34.384 1.00 14.23 79 ASP A CA 1
ATOM 662 C C . ASP A 1 80 ? 8.847 23.023 35.179 1.00 14.79 79 ASP A C 1
ATOM 663 O O . ASP A 1 80 ? 9.393 22.068 34.615 1.00 11.72 79 ASP A O 1
ATOM 668 N N . VAL A 1 81 ? 8.734 23.086 36.511 1.00 13.43 80 VAL A N 1
ATOM 669 C CA . VAL A 1 81 ? 9.220 21.981 37.347 1.00 15.91 80 VAL A CA 1
ATOM 670 C C . VAL A 1 81 ? 8.436 20.657 37.234 1.00 13.71 80 VAL A C 1
ATOM 671 O O . VAL A 1 81 ? 8.798 19.673 37.865 1.00 15.65 80 VAL A O 1
ATOM 675 N N . GLN A 1 82 ? 7.383 20.620 36.421 1.00 12.79 81 GLN A N 1
ATOM 676 C CA . GLN A 1 82 ? 6.727 19.345 36.056 1.00 15.17 81 GLN A CA 1
ATOM 677 C C . GLN A 1 82 ? 6.887 18.934 34.592 1.00 13.19 81 GLN A C 1
ATOM 678 O O . GLN A 1 82 ? 6.193 18.023 34.117 1.00 15.28 81 GLN A O 1
ATOM 684 N N . GLY A 1 83 ? 7.779 19.607 33.877 1.00 11.84 82 GLY A N 1
ATOM 685 C CA . GLY A 1 83 ? 8.003 19.286 32.463 1.00 12.77 82 GLY A CA 1
ATOM 686 C C . GLY A 1 83 ? 6.964 19.856 31.527 1.00 12.31 82 GLY A C 1
ATOM 687 O O . GLY A 1 83 ? 6.864 19.416 30.385 1.00 12.78 82 GLY A O 1
ATOM 688 N N . HIS A 1 84 ? 6.162 20.802 32.012 1.00 9.82 83 HIS A N 1
ATOM 689 C CA . 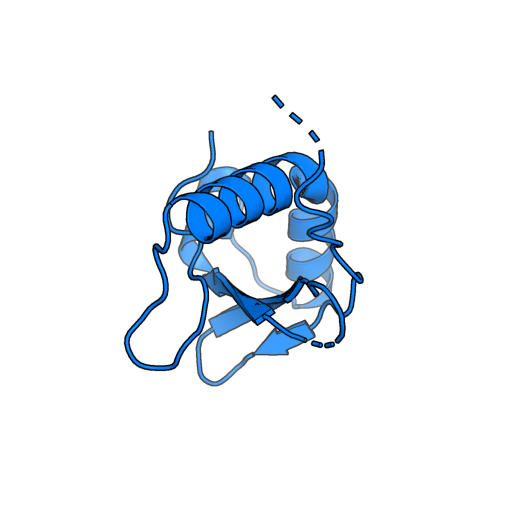HIS A 1 84 ? 5.131 21.441 31.231 1.00 9.42 83 HIS A CA 1
ATOM 690 C C . HIS A 1 84 ? 5.514 22.823 30.714 1.00 10.42 83 HIS A C 1
ATOM 691 O O . HIS A 1 84 ? 6.484 23.424 31.169 1.00 11.09 83 HIS A O 1
ATOM 698 N N . ILE A 1 85 ? 4.693 23.332 29.799 1.00 11.16 84 ILE A N 1
ATOM 699 C CA . ILE A 1 85 ? 4.882 24.648 29.239 1.00 11.90 84 ILE A CA 1
ATOM 700 C C . ILE A 1 85 ? 3.699 25.525 29.691 1.00 12.72 84 ILE A C 1
ATOM 701 O O . ILE A 1 85 ? 2.554 25.180 29.486 1.00 13.37 84 ILE A O 1
ATOM 706 N N . GLN A 1 86 ? 4.010 26.610 30.379 1.00 12.69 85 GLN A N 1
ATOM 707 C CA A GLN A 1 86 ? 2.985 27.565 30.843 0.50 13.26 85 GLN A CA 1
ATOM 708 C CA B GLN A 1 86 ? 2.984 27.560 30.822 0.50 14.13 85 GLN A CA 1
ATOM 709 C C . GLN A 1 86 ? 3.105 28.853 30.046 1.00 13.19 85 GLN A C 1
ATOM 710 O O . GLN A 1 86 ? 4.121 29.554 30.135 1.00 14.79 85 GLN A O 1
ATOM 721 N N . VAL A 1 87 ? 2.069 29.183 29.286 1.00 13.29 86 VAL A N 1
ATOM 722 C CA . VAL A 1 87 ? 2.035 30.409 28.518 1.00 12.44 86 VAL A CA 1
ATOM 723 C C . VAL A 1 87 ? 1.529 31.508 29.447 1.00 15.33 86 VAL A C 1
ATOM 724 O O . VAL A 1 87 ? 0.403 31.471 29.913 1.00 16.12 86 VAL A O 1
ATOM 728 N N . GLU A 1 88 ? 2.420 32.446 29.763 1.00 14.82 87 GLU A N 1
ATOM 729 C CA . GLU A 1 88 ? 2.124 3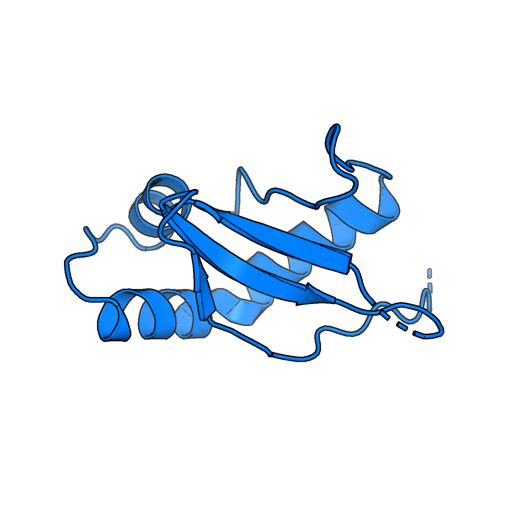3.491 30.772 1.00 17.42 87 GLU A CA 1
ATOM 730 C C . GLU A 1 88 ? 1.848 34.857 30.143 1.00 19.52 87 GLU A C 1
ATOM 731 O O . GLU A 1 88 ? 1.247 35.716 30.786 1.00 23.37 87 GLU A O 1
ATOM 737 N N . ARG A 1 89 ? 2.319 35.057 28.915 1.00 20.43 88 ARG A N 1
ATOM 738 C CA . ARG A 1 89 ? 2.137 36.308 28.182 1.00 23.76 88 ARG A CA 1
ATOM 739 C C . ARG A 1 89 ? 2.012 36.017 26.708 1.00 23.76 88 ARG A C 1
ATOM 740 O O . ARG A 1 89 ? 2.776 35.214 26.159 1.00 23.38 88 ARG A O 1
ATOM 743 N N . VAL A 1 90 ? 1.025 36.643 26.096 1.00 23.52 89 VAL A N 1
ATOM 744 C CA . VAL A 1 90 ? 0.782 36.568 24.672 1.00 24.78 89 VAL A CA 1
ATOM 745 C C . VAL A 1 90 ? 0.452 37.973 24.158 1.00 29.49 89 VAL A C 1
ATOM 746 O O . VAL A 1 90 ? -0.443 38.666 24.709 1.00 25.01 89 VAL A O 1
ATOM 750 N N . ASP A 1 91 ? 1.152 38.379 23.101 1.00 37.36 90 ASP A N 1
ATOM 751 C CA . ASP A 1 91 ? 0.916 39.675 22.445 1.00 43.77 90 ASP A CA 1
ATOM 752 C C . ASP A 1 91 ? 1.183 40.825 23.441 1.00 47.08 90 ASP A C 1
ATOM 753 O O . ASP A 1 91 ? 2.182 40.799 24.188 1.00 47.83 90 ASP A O 1
#

Organism: Shewanella loihica (strain ATCC BAA-1088 / PV-4) (NCBI:txid323850)

Secondary structure (DSSP, 8-state):
----EEE----EEETTTTEEEEEEEE---EEEEEEHHHHHHHHTS---SHHHHHHHHHHTHHHHHHHHHHHHHTT---TTS-EEE----